Protein AF-A0A7R9F8W0-F1 (afdb_monomer_lite)

Organism: NCBI:txid61472

Foldseek 3Di:
DDAQDKDKDKDKDFPDDPDWDDDPVRPDIADPVRGWIWIDMFIWGQHPVGIDGPPDDPPQDDDPCNVCVVVVHHPDPPDDPDPPNPPDDIPTPDDD

Sequence (96 aa):
MKAGHCFTIEPMISQGSWRDEMWPDKWTAVTVDGMLSAQFEHTLLVTDVGCEILTRHPDYTPDLYSEAIFQGYTPDPYYTPDPYSKAMPLTLIPRL

Structure (mmCIF, N/CA/C/O backbone):
data_AF-A0A7R9F8W0-F1
#
_entry.id   AF-A0A7R9F8W0-F1
#
loop_
_atom_site.group_PDB
_atom_site.id
_atom_site.type_symbol
_atom_site.label_atom_id
_atom_site.label_alt_id
_atom_site.label_comp_id
_atom_site.label_asym_id
_atom_site.label_entity_id
_atom_site.label_seq_id
_atom_site.pdbx_PDB_ins_code
_atom_site.Cartn_x
_atom_site.Cartn_y
_atom_site.Cartn_z
_atom_site.occupancy
_atom_site.B_iso_or_equiv
_atom_site.auth_seq_id
_atom_site.auth_comp_id
_atom_site.auth_asym_id
_atom_site.auth_atom_id
_atom_site.pdbx_PDB_model_num
ATOM 1 N N . MET A 1 1 ? 5.608 -11.564 -11.829 1.00 89.19 1 MET A N 1
ATOM 2 C CA . MET A 1 1 ? 5.457 -10.211 -12.417 1.00 89.19 1 MET A CA 1
ATOM 3 C C . MET A 1 1 ? 6.024 -10.229 -13.834 1.00 89.19 1 MET A C 1
ATOM 5 O O . MET A 1 1 ? 6.799 -11.135 -14.120 1.00 89.19 1 MET A O 1
ATOM 9 N N . LYS A 1 2 ? 5.611 -9.318 -14.724 1.00 97.12 2 LYS A N 1
ATOM 10 C CA . LYS A 1 2 ? 6.142 -9.200 -16.097 1.00 97.12 2 LYS A CA 1
ATOM 11 C C . LYS A 1 2 ? 6.549 -7.751 -16.364 1.00 97.12 2 LYS A C 1
ATOM 13 O O . LYS A 1 2 ? 5.879 -6.857 -15.851 1.00 97.12 2 LYS A O 1
ATOM 18 N N . ALA A 1 3 ? 7.602 -7.541 -17.153 1.00 97.88 3 ALA A N 1
ATOM 19 C CA . ALA A 1 3 ? 8.053 -6.205 -17.530 1.00 97.88 3 ALA A CA 1
ATOM 20 C C . ALA A 1 3 ? 6.924 -5.393 -18.190 1.00 97.88 3 ALA A C 1
ATOM 22 O O . ALA A 1 3 ? 6.104 -5.937 -18.933 1.00 97.88 3 ALA A O 1
ATOM 23 N N . GLY A 1 4 ? 6.858 -4.10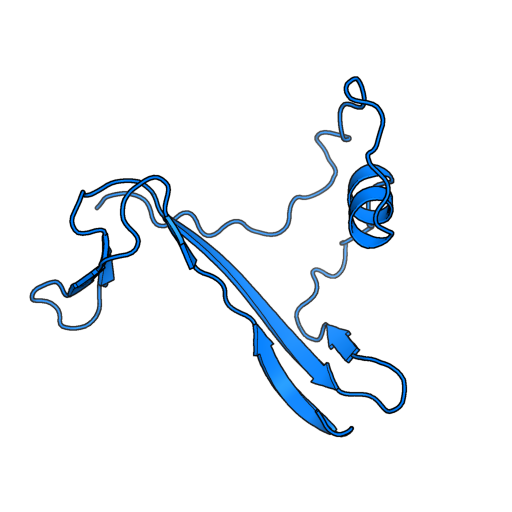2 -17.863 1.00 97.81 4 GLY A N 1
ATOM 24 C CA . GLY A 1 4 ? 5.792 -3.188 -18.277 1.00 97.81 4 GLY A CA 1
ATOM 25 C C . GLY A 1 4 ? 4.552 -3.188 -17.374 1.00 97.81 4 GLY A C 1
ATOM 26 O O . GLY A 1 4 ? 3.693 -2.327 -17.541 1.00 97.81 4 GLY A O 1
ATOM 27 N N . HIS A 1 5 ? 4.431 -4.107 -16.407 1.00 98.62 5 HIS A N 1
ATOM 28 C CA . HIS A 1 5 ? 3.367 -4.027 -15.400 1.00 98.62 5 HIS A CA 1
ATOM 29 C C . HIS A 1 5 ? 3.595 -2.836 -14.463 1.00 98.62 5 HIS A C 1
ATOM 31 O O . HIS A 1 5 ? 4.707 -2.644 -13.979 1.00 98.62 5 HIS A O 1
ATOM 37 N N . CYS A 1 6 ? 2.526 -2.106 -14.148 1.00 98.31 6 CYS A N 1
ATOM 38 C CA . CYS A 1 6 ? 2.528 -1.004 -13.191 1.00 98.31 6 CYS A CA 1
ATOM 39 C C . CYS A 1 6 ? 1.474 -1.268 -12.108 1.00 98.31 6 CYS A C 1
ATOM 41 O O . CYS A 1 6 ? 0.330 -1.578 -12.446 1.00 98.31 6 CYS A O 1
ATOM 43 N N . PHE A 1 7 ? 1.859 -1.220 -10.833 1.00 98.25 7 PHE A N 1
ATOM 44 C CA . PHE A 1 7 ? 0.967 -1.494 -9.697 1.00 98.25 7 PHE A CA 1
ATOM 45 C C . PHE A 1 7 ? 1.472 -0.832 -8.405 1.00 98.25 7 PHE A C 1
ATOM 47 O O . PHE A 1 7 ? 2.601 -0.345 -8.354 1.00 98.25 7 PHE A O 1
ATOM 54 N N . THR A 1 8 ? 0.637 -0.817 -7.367 1.00 97.00 8 THR A N 1
ATOM 55 C CA . THR A 1 8 ? 0.947 -0.236 -6.055 1.00 97.00 8 THR A CA 1
ATOM 56 C C . THR A 1 8 ? 1.335 -1.314 -5.048 1.00 97.00 8 THR A C 1
ATOM 58 O O . THR A 1 8 ? 0.838 -2.443 -5.073 1.00 97.00 8 THR A O 1
ATOM 61 N N . ILE A 1 9 ? 2.251 -0.969 -4.149 1.00 96.69 9 ILE A N 1
ATOM 62 C CA . ILE A 1 9 ? 2.425 -1.673 -2.877 1.00 96.69 9 ILE A CA 1
ATOM 63 C C . ILE A 1 9 ? 2.106 -0.658 -1.784 1.00 96.69 9 ILE A C 1
ATOM 65 O O . ILE A 1 9 ? 2.797 0.354 -1.686 1.00 96.69 9 ILE A O 1
ATOM 69 N N . GLU A 1 10 ? 1.059 -0.928 -1.002 1.00 96.94 10 GLU A N 1
ATOM 70 C CA . GLU A 1 10 ? 0.421 0.050 -0.106 1.00 96.94 10 GLU A CA 1
ATOM 71 C C . GLU A 1 10 ? 0.092 -0.507 1.301 1.00 96.94 10 GLU A C 1
ATOM 73 O O . GLU A 1 10 ? -1.063 -0.500 1.732 1.00 96.94 10 GLU A O 1
ATOM 78 N N . PRO A 1 11 ? 1.074 -1.063 2.039 1.00 94.25 11 PRO A N 1
ATOM 79 C CA . PRO A 1 11 ? 0.818 -1.716 3.318 1.00 94.25 11 PRO A CA 1
ATOM 80 C C . PRO A 1 11 ? 0.240 -0.754 4.359 1.00 94.25 11 PRO A C 1
ATOM 82 O O . PRO A 1 11 ? 0.795 0.316 4.607 1.00 94.25 11 PRO A O 1
ATOM 85 N N . MET A 1 12 ? -0.815 -1.204 5.035 1.00 96.31 12 MET A N 1
ATOM 86 C CA . MET A 1 12 ? -1.360 -0.587 6.243 1.00 96.31 12 MET A CA 1
ATOM 87 C C . MET A 1 12 ? -0.934 -1.420 7.455 1.00 96.31 12 MET A C 1
ATOM 89 O O . MET A 1 12 ? -1.216 -2.618 7.515 1.00 96.31 12 MET A O 1
ATOM 93 N N . ILE A 1 13 ? -0.235 -0.805 8.409 1.00 94.69 13 ILE A N 1
ATOM 94 C CA . ILE A 1 13 ? 0.266 -1.458 9.623 1.00 94.69 13 ILE A CA 1
ATOM 95 C C . ILE A 1 13 ? -0.403 -0.833 10.842 1.00 94.69 13 ILE A C 1
ATOM 97 O O . ILE A 1 13 ? -0.280 0.367 11.084 1.00 94.69 13 ILE A O 1
ATOM 101 N N . SER A 1 14 ? -1.075 -1.668 11.631 1.00 94.62 14 SER A N 1
ATOM 102 C CA . SER A 1 14 ? -1.772 -1.260 12.853 1.00 94.62 14 SER A CA 1
ATOM 103 C C . SER A 1 14 ? -0.978 -1.639 14.100 1.00 94.62 14 SER A C 1
ATOM 105 O O . SER A 1 14 ? -0.400 -2.722 14.170 1.00 94.62 14 SER A O 1
ATOM 107 N N . GLN A 1 15 ? -0.973 -0.760 15.106 1.00 95.56 15 GLN A N 1
ATOM 108 C CA . GLN A 1 15 ? -0.318 -1.014 16.396 1.00 95.56 15 GLN A CA 1
ATOM 109 C C . GLN A 1 15 ? -1.002 -2.146 17.184 1.00 95.56 15 GLN A C 1
ATOM 111 O O . GLN A 1 15 ? -0.339 -2.860 17.936 1.00 95.56 15 GLN A O 1
ATOM 116 N N . GLY A 1 16 ? -2.322 -2.277 17.036 1.00 94.94 16 GLY A N 1
ATOM 117 C CA . GLY A 1 16 ? -3.141 -3.290 17.694 1.00 94.94 16 GLY A CA 1
ATOM 118 C C . GLY A 1 16 ? -3.677 -4.335 16.713 1.00 94.94 16 GLY A C 1
ATOM 119 O O . GLY A 1 16 ? -2.929 -5.048 16.046 1.00 94.94 16 GLY A O 1
ATOM 120 N N . SER A 1 17 ? -4.996 -4.450 16.647 1.00 96.12 17 SER A N 1
ATOM 121 C CA . SER A 1 17 ? -5.731 -5.351 15.766 1.00 96.12 17 SER A CA 1
ATOM 122 C C . SER A 1 17 ? -5.610 -4.943 14.295 1.00 96.12 17 SER A C 1
ATOM 124 O O . SER A 1 17 ? -5.633 -3.764 13.947 1.00 96.12 17 SER A O 1
ATOM 126 N N . TRP A 1 18 ? -5.557 -5.939 13.408 1.00 96.62 18 TRP A N 1
ATOM 127 C CA . TRP A 1 18 ? -5.635 -5.741 11.956 1.00 96.62 18 TRP A CA 1
ATOM 128 C C . TRP A 1 18 ? -7.072 -5.546 11.451 1.00 96.62 18 TRP A C 1
ATOM 130 O O . TRP A 1 18 ? -7.260 -5.177 10.298 1.00 96.62 18 TRP A O 1
ATOM 140 N N . ARG A 1 19 ? -8.084 -5.846 12.279 1.00 97.81 19 ARG A N 1
ATOM 141 C CA . ARG A 1 19 ? -9.494 -5.728 11.886 1.00 97.81 19 ARG A CA 1
ATOM 142 C C . ARG A 1 19 ? -9.913 -4.263 11.806 1.00 97.81 19 ARG A C 1
ATOM 144 O O . ARG A 1 19 ? -9.619 -3.495 12.725 1.00 97.81 19 ARG A O 1
ATOM 151 N N . ASP A 1 20 ? -10.677 -3.938 10.777 1.00 97.31 20 ASP A N 1
ATOM 152 C CA . ASP A 1 20 ? -11.242 -2.619 10.527 1.00 97.31 20 ASP A CA 1
ATOM 153 C C . ASP A 1 20 ? -12.776 -2.589 10.640 1.00 97.31 20 ASP A C 1
ATOM 155 O O . ASP A 1 20 ? -13.459 -3.617 10.592 1.00 97.31 20 ASP A O 1
ATOM 159 N N . GLU A 1 21 ? -13.313 -1.383 10.795 1.00 97.19 21 GLU A N 1
ATOM 160 C CA . GLU A 1 21 ? -14.720 -1.058 10.589 1.00 97.19 21 GLU 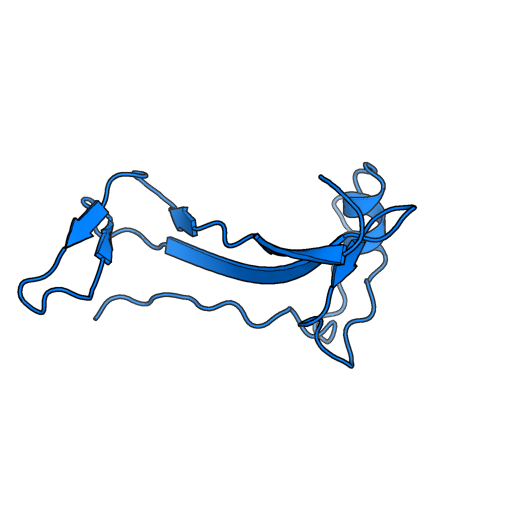A CA 1
ATOM 161 C C . GLU A 1 21 ? -14.866 0.244 9.789 1.00 97.19 21 GLU A C 1
ATOM 163 O O . GLU A 1 21 ? -14.001 1.120 9.821 1.00 97.19 21 GLU A O 1
ATOM 168 N N . MET A 1 22 ? -15.981 0.375 9.066 1.00 97.69 22 MET A N 1
ATOM 169 C CA . MET A 1 22 ? -16.282 1.551 8.248 1.00 97.69 22 MET A CA 1
ATOM 170 C C . MET A 1 22 ? -17.239 2.490 8.979 1.00 97.69 22 MET A C 1
ATOM 172 O O . MET A 1 22 ? -18.325 2.084 9.407 1.00 97.69 22 MET A O 1
ATOM 176 N N . TRP A 1 23 ? -16.876 3.766 9.062 1.00 96.50 23 TRP A N 1
ATOM 177 C CA . TRP A 1 23 ? -17.725 4.806 9.633 1.00 96.50 23 TRP A CA 1
ATOM 178 C C . TRP A 1 23 ? -19.017 5.041 8.828 1.00 96.50 23 TRP A C 1
ATOM 180 O O . TRP A 1 23 ? -19.148 4.629 7.668 1.00 96.50 23 TRP A O 1
ATOM 190 N N . PRO A 1 24 ? -20.017 5.731 9.417 1.00 98.06 24 PRO A N 1
ATOM 191 C CA . PRO A 1 24 ? -21.278 6.025 8.736 1.00 98.06 24 PRO A CA 1
ATOM 192 C C . PRO A 1 24 ? -21.131 6.827 7.434 1.00 98.06 24 PRO A C 1
ATOM 194 O O . PRO A 1 24 ? -22.035 6.765 6.600 1.00 98.06 24 PRO A O 1
ATOM 197 N N . ASP A 1 25 ? -20.007 7.531 7.250 1.00 97.12 25 ASP A N 1
ATOM 198 C CA . ASP A 1 25 ? -19.674 8.311 6.049 1.00 97.12 25 ASP A CA 1
ATOM 199 C C . ASP A 1 25 ? -19.399 7.461 4.796 1.00 97.12 25 ASP A C 1
ATOM 201 O O . ASP A 1 25 ? -19.373 8.004 3.693 1.00 97.12 25 ASP A O 1
ATOM 205 N N . LYS A 1 26 ? -19.274 6.135 4.952 1.00 95.44 26 LYS A N 1
ATOM 206 C CA . LYS A 1 26 ? -19.012 5.160 3.880 1.00 95.44 26 LYS A CA 1
ATOM 207 C C . LYS A 1 26 ? -17.636 5.283 3.225 1.00 95.44 26 LYS A C 1
ATOM 209 O O . LYS A 1 26 ? -17.455 4.781 2.118 1.00 95.44 26 LYS A O 1
ATOM 214 N N . TRP A 1 27 ? -16.681 5.903 3.912 1.00 96.38 27 TRP A N 1
ATOM 215 C CA . TRP A 1 27 ? -15.320 6.108 3.419 1.00 96.38 27 TRP A CA 1
ATOM 216 C C . TRP A 1 27 ? -14.252 5.837 4.470 1.00 96.38 27 TRP A C 1
ATOM 218 O O . TRP A 1 27 ? -13.256 5.186 4.165 1.00 96.38 27 TRP A O 1
ATOM 228 N N . THR A 1 28 ? -14.442 6.315 5.696 1.00 96.31 28 THR A N 1
ATOM 229 C CA . THR A 1 28 ? -13.404 6.244 6.722 1.00 96.31 28 THR A CA 1
ATOM 230 C C . THR A 1 28 ? -13.337 4.829 7.291 1.00 96.31 28 THR A C 1
ATOM 232 O O . THR A 1 28 ? -14.278 4.370 7.943 1.00 96.31 28 THR A O 1
ATOM 235 N N . ALA A 1 29 ? -12.230 4.133 7.029 1.00 97.12 29 ALA A N 1
ATOM 236 C CA . ALA A 1 29 ? -11.895 2.857 7.650 1.00 97.12 29 ALA A CA 1
ATOM 237 C C . ALA A 1 29 ? -11.046 3.114 8.901 1.00 97.12 29 ALA A C 1
ATOM 239 O O . ALA A 1 29 ? -10.038 3.819 8.839 1.00 97.12 29 ALA A O 1
ATOM 240 N N . VAL A 1 30 ? -11.455 2.555 10.037 1.00 96.50 30 VAL A N 1
ATOM 241 C CA . VAL A 1 30 ? -10.741 2.671 11.315 1.00 96.50 30 VAL A CA 1
ATOM 242 C C . VAL A 1 30 ? -10.464 1.293 11.896 1.00 96.50 30 VAL A C 1
ATOM 244 O O . VAL A 1 30 ? -11.190 0.342 11.624 1.00 96.50 30 VAL A O 1
ATOM 247 N N . THR A 1 31 ? -9.432 1.175 12.727 1.00 97.00 31 THR A N 1
ATOM 248 C CA . THR A 1 31 ? -9.179 -0.045 13.502 1.00 97.00 31 THR A CA 1
ATOM 249 C C . THR A 1 31 ? -10.290 -0.259 14.528 1.00 97.00 31 THR A C 1
ATOM 251 O O . THR A 1 31 ? -10.709 0.675 15.213 1.00 97.00 31 THR A O 1
ATOM 254 N N . VAL A 1 32 ? -10.746 -1.504 14.691 1.00 97.56 32 VAL A N 1
ATOM 255 C CA . VAL A 1 32 ? -11.828 -1.837 15.645 1.00 97.56 32 VAL A CA 1
ATOM 256 C C . VAL A 1 32 ? -11.468 -1.556 17.110 1.00 97.56 32 VAL A C 1
ATOM 258 O O . VAL A 1 32 ? -12.346 -1.507 17.967 1.00 97.56 32 VAL A O 1
ATOM 261 N N . ASP A 1 33 ? -10.178 -1.420 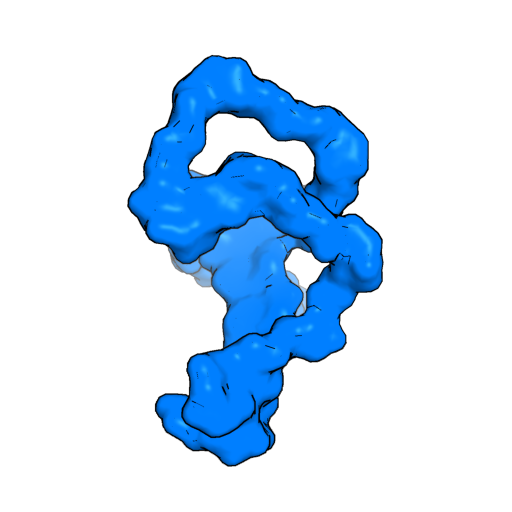17.421 1.00 96.62 33 ASP A N 1
ATOM 262 C CA . ASP A 1 33 ? -9.672 -1.106 18.760 1.00 96.62 33 ASP A CA 1
ATOM 263 C C . ASP A 1 33 ? -9.288 0.373 18.940 1.00 96.62 33 ASP A C 1
ATOM 265 O O . ASP A 1 33 ? -8.896 0.778 20.036 1.00 96.62 33 ASP A O 1
ATOM 269 N N . GLY A 1 34 ? -9.413 1.191 17.888 1.00 94.75 34 GLY A N 1
ATOM 270 C CA . GLY A 1 34 ? -9.099 2.618 17.902 1.00 94.75 34 GLY A CA 1
ATOM 271 C C . GLY A 1 34 ? -7.616 2.950 18.100 1.00 94.75 34 GLY A C 1
ATOM 272 O O . GLY A 1 34 ? -7.296 4.100 18.416 1.00 94.75 34 GLY A O 1
ATOM 273 N N . MET A 1 35 ? -6.710 1.974 17.963 1.00 95.12 35 MET A N 1
ATOM 274 C CA . MET A 1 35 ? -5.264 2.204 18.029 1.00 95.12 35 MET A CA 1
ATOM 275 C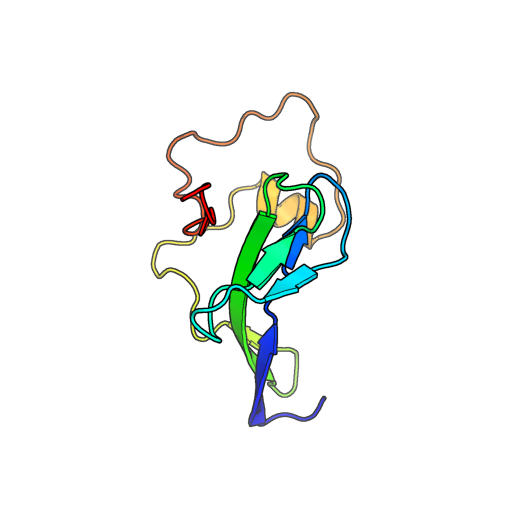 C . MET A 1 35 ? -4.719 2.776 16.713 1.00 95.12 35 MET A C 1
ATOM 277 O O . MET A 1 35 ? -5.371 2.719 15.671 1.00 95.12 35 MET A O 1
ATOM 281 N N . LEU A 1 36 ? -3.500 3.324 16.761 1.00 94.12 36 LEU A N 1
ATOM 282 C CA . LEU A 1 36 ? -2.851 3.946 15.605 1.00 94.12 36 LEU A CA 1
ATOM 283 C C . LEU A 1 36 ? -2.649 2.954 14.452 1.00 94.12 36 LEU A C 1
ATOM 285 O O . LEU A 1 36 ? -2.301 1.788 14.664 1.00 94.12 36 LEU A O 1
ATOM 289 N N . SER A 1 37 ? -2.790 3.469 13.233 1.00 92.75 37 SER A N 1
ATOM 290 C CA . SER A 1 37 ? -2.405 2.797 11.997 1.00 92.75 37 SER A CA 1
ATOM 291 C C . SER A 1 37 ? -1.585 3.747 11.124 1.00 92.75 37 SER A C 1
ATOM 293 O O . SER A 1 37 ? -1.726 4.973 11.205 1.00 92.75 37 SER A O 1
ATOM 295 N N . ALA A 1 38 ? -0.696 3.178 10.322 1.00 92.38 38 ALA A N 1
ATOM 296 C CA . ALA A 1 38 ? 0.176 3.892 9.403 1.00 92.38 38 ALA A CA 1
ATOM 297 C C . ALA A 1 38 ? 0.177 3.203 8.040 1.00 92.38 38 ALA A C 1
ATOM 299 O O . ALA A 1 38 ? 0.136 1.974 7.964 1.00 92.38 38 ALA A O 1
ATOM 300 N N . GLN A 1 39 ? 0.284 3.996 6.978 1.00 90.31 39 GLN A N 1
ATOM 301 C CA . GLN A 1 39 ? 0.374 3.501 5.610 1.00 90.31 39 GLN A CA 1
ATOM 302 C C . GLN A 1 39 ? 1.535 4.170 4.875 1.00 90.31 39 GLN A C 1
ATOM 304 O O . GLN A 1 39 ? 1.827 5.349 5.084 1.00 90.31 39 GLN A O 1
ATOM 309 N N . PHE A 1 40 ? 2.169 3.407 3.989 1.00 87.62 40 PHE A N 1
ATOM 310 C CA . PHE A 1 40 ? 3.053 3.921 2.947 1.00 87.62 40 PHE A CA 1
ATOM 311 C C . PHE A 1 40 ? 2.637 3.327 1.613 1.00 87.62 40 PHE A C 1
ATOM 313 O O . PHE A 1 40 ? 2.166 2.195 1.577 1.00 87.62 40 PHE A O 1
ATOM 320 N N . GLU A 1 41 ? 2.851 4.060 0.526 1.00 92.94 41 GLU A N 1
ATOM 321 C CA . GLU A 1 41 ? 2.513 3.602 -0.816 1.00 92.94 41 GLU A CA 1
ATOM 322 C C . GLU A 1 41 ? 3.571 4.032 -1.834 1.00 92.94 41 GLU A C 1
ATOM 324 O O . GLU A 1 41 ? 3.993 5.190 -1.873 1.00 92.94 41 GLU A O 1
ATOM 329 N N . HIS A 1 42 ? 3.954 3.099 -2.706 1.00 94.94 42 HIS A N 1
ATOM 330 C CA . HIS A 1 42 ? 4.668 3.413 -3.937 1.00 94.94 42 HIS A CA 1
ATOM 331 C C . HIS A 1 42 ? 4.017 2.752 -5.146 1.00 94.94 42 HIS A C 1
ATOM 333 O O . HIS A 1 42 ? 3.597 1.596 -5.097 1.00 94.94 42 HIS A O 1
ATOM 339 N N . THR A 1 43 ? 4.024 3.477 -6.265 1.00 96.62 43 THR A N 1
ATOM 340 C CA . THR A 1 43 ? 3.731 2.919 -7.584 1.00 96.62 43 THR A CA 1
ATOM 341 C C . THR A 1 43 ? 5.021 2.377 -8.190 1.00 96.62 43 THR A C 1
ATOM 343 O O . THR A 1 43 ? 6.010 3.104 -8.328 1.00 96.62 43 THR A O 1
ATOM 346 N N . LEU A 1 44 ? 5.007 1.100 -8.559 1.00 97.38 44 LEU A N 1
ATOM 347 C CA . LEU A 1 44 ? 6.147 0.371 -9.098 1.00 97.38 44 LEU A CA 1
ATOM 348 C C . LEU A 1 44 ? 5.907 0.002 -10.559 1.00 97.38 44 LEU A C 1
ATOM 350 O O . LEU A 1 44 ? 4.868 -0.564 -10.898 1.00 97.38 44 LEU A O 1
ATOM 354 N N . LEU A 1 45 ? 6.906 0.252 -11.402 1.00 97.75 45 LEU A N 1
ATOM 355 C C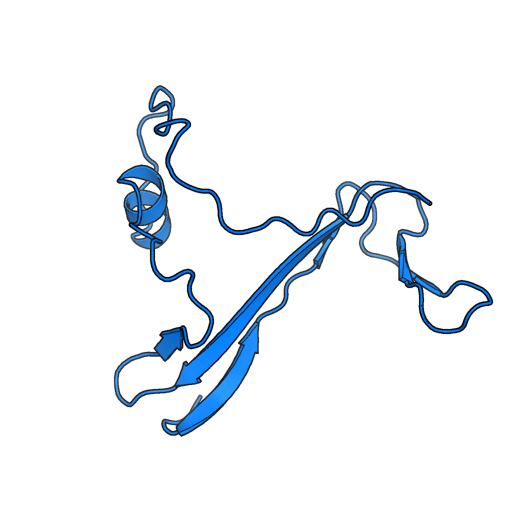A . LEU A 1 45 ? 6.982 -0.271 -12.763 1.00 97.75 45 LEU A CA 1
ATOM 356 C C . LEU A 1 45 ? 7.921 -1.476 -12.787 1.00 97.75 45 LEU A C 1
ATOM 358 O O . LEU A 1 45 ? 9.097 -1.356 -12.460 1.00 97.75 45 LEU A O 1
ATOM 362 N N . VAL A 1 46 ? 7.432 -2.639 -13.202 1.00 98.06 46 VAL A N 1
ATOM 363 C CA . VAL A 1 46 ? 8.267 -3.833 -13.386 1.00 98.06 46 VAL A CA 1
ATOM 364 C C . VAL A 1 46 ? 9.117 -3.660 -14.639 1.00 98.06 46 VAL A C 1
ATOM 366 O O . VAL A 1 46 ? 8.590 -3.393 -15.720 1.00 98.06 46 VAL A O 1
ATOM 369 N N . THR A 1 47 ? 10.421 -3.870 -14.508 1.00 97.75 47 THR A N 1
ATOM 370 C CA . THR A 1 47 ? 11.391 -3.863 -15.609 1.00 97.75 47 THR A CA 1
ATOM 371 C C . THR A 1 47 ? 11.876 -5.287 -15.889 1.00 97.75 47 THR A C 1
ATOM 373 O O . THR A 1 47 ? 11.503 -6.227 -15.186 1.00 97.75 47 THR A O 1
ATOM 376 N N . ASP A 1 48 ? 12.712 -5.477 -16.910 1.00 97.56 48 ASP A N 1
ATOM 377 C CA . ASP A 1 48 ? 13.252 -6.806 -17.238 1.00 97.56 48 ASP A CA 1
ATOM 378 C C . ASP A 1 48 ? 14.162 -7.389 -16.139 1.00 97.56 48 ASP A C 1
ATOM 380 O O . ASP A 1 48 ? 14.339 -8.603 -16.066 1.00 97.56 48 ASP A O 1
ATOM 384 N N . VAL A 1 49 ? 14.728 -6.539 -15.272 1.00 95.44 49 VAL A N 1
ATOM 385 C CA . VAL A 1 49 ? 15.717 -6.925 -14.245 1.00 95.44 49 VAL A CA 1
ATOM 386 C C . VAL A 1 49 ? 15.286 -6.604 -12.810 1.00 95.44 49 VAL A C 1
ATOM 388 O O . VAL A 1 49 ? 16.021 -6.899 -11.872 1.00 95.44 49 VAL A O 1
ATOM 391 N N . GLY A 1 50 ? 14.116 -5.992 -12.611 1.00 94.31 50 GLY A N 1
ATOM 392 C CA . GLY A 1 50 ? 13.663 -5.547 -11.294 1.00 94.31 50 GLY A CA 1
ATOM 393 C C . GLY A 1 50 ? 12.429 -4.652 -11.365 1.00 94.31 50 GLY A C 1
ATOM 394 O O . GLY A 1 50 ? 11.462 -4.965 -12.061 1.00 94.31 50 GLY A O 1
ATOM 395 N N . CYS A 1 51 ? 12.450 -3.538 -10.634 1.00 96.25 51 CYS A N 1
ATOM 396 C CA . CYS A 1 51 ? 11.409 -2.518 -10.715 1.00 96.25 51 CYS A CA 1
ATOM 397 C C . CYS A 1 51 ? 11.978 -1.102 -10.585 1.00 96.25 51 CYS A C 1
ATOM 399 O O . CYS A 1 51 ? 13.047 -0.898 -10.011 1.00 96.25 51 CYS A O 1
ATOM 401 N N . GLU A 1 52 ? 11.241 -0.134 -11.115 1.00 93.56 52 GLU A N 1
ATOM 402 C CA . GLU A 1 52 ? 11.455 1.294 -10.917 1.00 93.56 52 GLU A CA 1
ATOM 403 C C . GLU A 1 52 ? 10.375 1.846 -9.978 1.00 93.56 52 GLU A C 1
ATOM 405 O O . GLU A 1 52 ? 9.186 1.570 -10.153 1.00 93.56 52 GLU A O 1
ATOM 410 N N . ILE A 1 53 ? 10.790 2.632 -8.982 1.00 94.31 53 ILE A N 1
ATOM 411 C CA . ILE A 1 53 ? 9.888 3.303 -8.039 1.00 94.31 53 ILE A CA 1
ATOM 412 C C . ILE A 1 53 ? 9.487 4.653 -8.640 1.00 94.31 53 ILE A C 1
ATOM 414 O O . ILE A 1 53 ? 10.225 5.634 -8.521 1.00 94.31 53 ILE A O 1
ATOM 418 N N . LEU A 1 54 ? 8.315 4.711 -9.274 1.00 93.88 54 LEU A N 1
ATOM 419 C CA . LEU A 1 54 ? 7.872 5.892 -10.024 1.00 93.88 54 LEU A CA 1
ATOM 420 C C . LEU A 1 54 ? 7.537 7.084 -9.119 1.00 93.88 54 LEU A C 1
ATOM 422 O O . LEU A 1 54 ? 7.636 8.231 -9.546 1.00 93.88 54 LEU A O 1
ATOM 426 N N . THR A 1 55 ? 7.146 6.821 -7.871 1.00 89.62 55 THR A N 1
ATOM 427 C CA . THR A 1 55 ? 6.738 7.849 -6.901 1.00 89.62 55 THR A CA 1
ATOM 428 C C . THR A 1 55 ? 7.770 8.081 -5.798 1.00 89.62 55 THR A C 1
ATOM 430 O O . THR A 1 55 ? 7.424 8.561 -4.719 1.00 89.62 55 THR A O 1
ATOM 433 N N . ARG A 1 56 ? 9.048 7.744 -6.033 1.00 87.56 56 ARG A N 1
ATOM 434 C CA . ARG A 1 56 ? 10.121 8.029 -5.065 1.00 87.56 56 ARG A CA 1
ATOM 435 C C . ARG A 1 56 ? 10.247 9.535 -4.820 1.00 87.56 56 ARG A C 1
ATOM 437 O O . ARG A 1 56 ? 10.121 10.330 -5.752 1.00 87.56 56 ARG A O 1
ATOM 444 N N . HIS A 1 57 ? 10.567 9.929 -3.589 1.00 81.56 57 HIS A N 1
ATOM 445 C CA . HIS A 1 57 ? 10.899 11.324 -3.312 1.00 81.56 57 HIS A CA 1
ATOM 446 C C . HIS A 1 57 ? 12.184 11.715 -4.077 1.00 81.56 57 HIS A C 1
ATOM 448 O O . HIS A 1 57 ? 13.150 10.949 -4.055 1.00 81.56 57 HIS A O 1
ATOM 454 N N . PRO A 1 58 ? 12.233 12.877 -4.757 1.00 76.50 58 PRO A N 1
ATOM 455 C CA . PRO A 1 58 ? 13.374 13.258 -5.596 1.00 76.50 58 PRO A CA 1
ATOM 456 C C . PRO A 1 58 ? 14.676 13.428 -4.803 1.00 76.50 58 PRO A C 1
ATOM 458 O O . PRO A 1 58 ? 15.738 13.080 -5.310 1.00 76.50 58 PRO A O 1
ATOM 461 N N . ASP A 1 59 ? 14.587 13.884 -3.551 1.00 75.81 59 ASP A N 1
ATOM 462 C CA . ASP A 1 59 ? 15.744 14.011 -2.650 1.00 75.81 59 ASP A CA 1
ATOM 463 C C . ASP A 1 59 ? 15.986 12.750 -1.801 1.00 75.81 59 ASP A C 1
ATOM 465 O O . ASP A 1 59 ? 16.703 12.819 -0.805 1.00 75.81 59 ASP A O 1
ATOM 469 N N . TYR A 1 60 ? 15.337 11.616 -2.098 1.00 69.19 60 TYR A N 1
ATOM 470 C CA . TYR A 1 60 ? 15.597 10.397 -1.336 1.00 69.19 60 TYR A CA 1
ATOM 471 C C . TYR A 1 60 ? 17.002 9.883 -1.652 1.00 69.19 60 TYR A C 1
ATOM 473 O O . TYR A 1 60 ? 17.245 9.261 -2.688 1.00 69.19 60 TYR A O 1
ATOM 481 N N . THR A 1 61 ? 17.921 10.143 -0.733 1.00 62.72 61 THR A N 1
ATOM 482 C CA . THR A 1 61 ? 19.195 9.446 -0.630 1.00 62.72 61 THR A CA 1
ATOM 483 C C . THR A 1 61 ? 19.038 8.384 0.450 1.00 62.72 61 THR A C 1
ATOM 485 O O . THR A 1 61 ? 18.791 8.762 1.600 1.00 62.72 61 THR A O 1
ATOM 488 N N . PRO A 1 62 ? 19.155 7.089 0.116 1.00 60.41 62 PRO A N 1
ATOM 489 C CA . PRO A 1 62 ? 19.282 6.057 1.129 1.00 60.41 62 PRO A CA 1
ATOM 490 C C . PRO A 1 62 ? 20.416 6.448 2.080 1.00 60.41 62 PRO A C 1
ATOM 492 O O . PRO A 1 62 ? 21.548 6.672 1.650 1.00 60.41 62 PRO A O 1
ATOM 495 N N . ASP A 1 63 ? 20.110 6.614 3.360 1.00 63.81 63 ASP A N 1
ATOM 496 C CA . ASP A 1 63 ? 21.157 6.642 4.368 1.00 63.81 63 ASP A CA 1
ATOM 497 C C . ASP A 1 63 ? 21.750 5.232 4.512 1.00 63.81 63 ASP A C 1
ATOM 499 O O . ASP A 1 63 ? 21.134 4.229 4.144 1.00 63.81 63 ASP A O 1
ATOM 503 N N . LEU A 1 64 ? 22.960 5.137 5.065 1.00 57.62 64 LEU A N 1
ATOM 504 C CA . LEU A 1 64 ? 23.650 3.851 5.238 1.00 57.62 64 LEU A CA 1
ATOM 505 C C . LEU A 1 64 ? 22.793 2.824 5.998 1.00 57.62 64 LEU A C 1
ATOM 507 O O . LEU A 1 64 ? 22.943 1.621 5.795 1.00 57.62 64 LEU A O 1
ATOM 511 N N . TYR A 1 65 ? 21.885 3.293 6.857 1.00 56.16 65 TYR A N 1
ATOM 512 C CA . TYR A 1 65 ? 20.956 2.456 7.604 1.00 56.16 65 TYR A CA 1
ATOM 513 C C . TYR A 1 65 ? 19.875 1.838 6.716 1.00 56.16 65 TYR A C 1
ATOM 515 O O . TYR A 1 65 ? 19.664 0.625 6.768 1.00 56.16 65 TYR A O 1
ATOM 523 N N . SER A 1 66 ? 19.211 2.640 5.878 1.00 63.44 66 SER A N 1
ATOM 524 C CA . SER A 1 66 ? 18.231 2.119 4.925 1.00 63.44 66 SER A CA 1
ATOM 525 C C . SER A 1 66 ? 18.884 1.211 3.885 1.00 63.44 66 SER A C 1
ATOM 527 O O . SER A 1 66 ? 18.333 0.145 3.613 1.00 63.44 66 SER A O 1
ATOM 529 N N . GLU A 1 67 ? 20.083 1.532 3.383 1.00 61.66 67 GLU A N 1
ATOM 530 C CA . GLU A 1 67 ? 20.826 0.625 2.492 1.00 61.66 67 GLU A CA 1
ATOM 531 C C . GLU A 1 67 ? 21.161 -0.707 3.164 1.00 61.66 67 GLU A C 1
ATOM 533 O O . GLU A 1 67 ? 20.929 -1.761 2.571 1.00 61.66 67 GLU A O 1
ATOM 538 N N . ALA A 1 68 ? 21.665 -0.673 4.403 1.00 58.16 68 ALA A N 1
ATOM 539 C CA . ALA A 1 68 ? 21.994 -1.874 5.161 1.00 58.16 68 ALA A CA 1
ATOM 540 C C . ALA A 1 68 ? 20.765 -2.779 5.326 1.00 58.16 68 ALA A C 1
ATOM 542 O O . ALA A 1 68 ? 20.845 -3.968 5.024 1.00 58.16 68 ALA A O 1
ATOM 543 N N . ILE A 1 69 ? 19.610 -2.216 5.701 1.00 62.06 69 ILE A N 1
ATOM 544 C CA . ILE A 1 69 ? 18.354 -2.970 5.829 1.00 62.06 69 ILE A CA 1
ATOM 545 C C . ILE A 1 69 ? 17.920 -3.563 4.484 1.00 62.06 69 ILE A C 1
ATOM 547 O O . ILE A 1 69 ? 17.606 -4.752 4.419 1.00 62.06 69 ILE A O 1
ATOM 551 N N . PHE A 1 70 ? 17.928 -2.775 3.404 1.00 59.34 70 PHE A N 1
ATOM 552 C CA . PHE A 1 70 ? 17.556 -3.266 2.071 1.00 59.34 70 PHE A CA 1
ATOM 553 C C . PHE A 1 70 ? 18.476 -4.388 1.576 1.00 59.34 70 PHE A C 1
ATOM 555 O O . PHE A 1 70 ? 18.021 -5.289 0.872 1.00 59.34 70 PHE A O 1
ATOM 562 N N . GLN A 1 71 ? 19.751 -4.367 1.961 1.00 61.91 71 GLN A N 1
ATOM 563 C C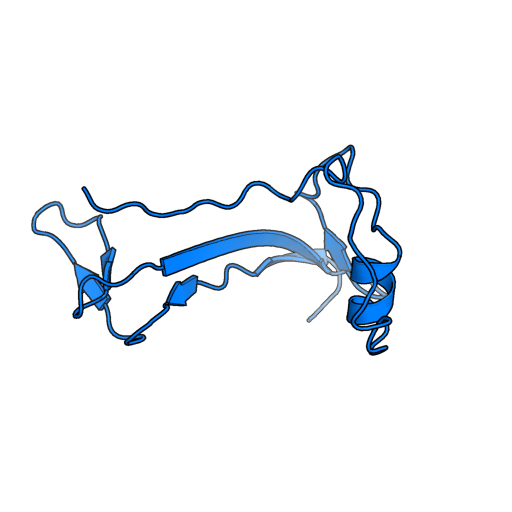A . GLN A 1 71 ? 20.731 -5.401 1.623 1.00 61.91 71 GLN A CA 1
ATOM 564 C C . GLN A 1 71 ? 20.715 -6.597 2.593 1.00 61.91 71 GLN A C 1
ATOM 566 O O . GLN A 1 71 ? 21.507 -7.525 2.434 1.00 61.91 71 GLN A O 1
ATOM 571 N N . GLY A 1 72 ? 19.807 -6.612 3.577 1.00 52.84 72 GLY A N 1
ATOM 572 C CA . GLY A 1 72 ? 19.671 -7.702 4.547 1.00 52.84 72 GLY A CA 1
ATOM 573 C C . GLY A 1 72 ? 20.731 -7.697 5.651 1.00 52.84 72 GLY A C 1
ATOM 574 O O . GLY A 1 72 ? 20.945 -8.719 6.303 1.00 52.84 72 GLY A O 1
ATOM 575 N N . TYR A 1 73 ? 21.398 -6.566 5.867 1.00 61.00 73 TYR A N 1
ATOM 576 C CA . TYR A 1 73 ? 22.357 -6.352 6.941 1.00 61.00 73 TYR A CA 1
ATOM 577 C C . TYR A 1 73 ? 21.666 -5.692 8.140 1.00 61.00 73 TYR A C 1
ATOM 579 O O . TYR A 1 73 ? 20.879 -4.764 7.978 1.00 61.00 73 TYR A O 1
ATOM 587 N N . THR A 1 74 ? 21.974 -6.136 9.360 1.00 60.16 74 THR A N 1
ATOM 588 C CA . THR A 1 74 ? 21.590 -5.406 10.577 1.00 60.16 74 THR A CA 1
ATOM 589 C C . THR A 1 74 ? 22.638 -4.324 10.849 1.00 60.16 74 THR A C 1
ATOM 591 O O . THR A 1 74 ? 23.766 -4.678 11.209 1.00 60.16 74 THR A O 1
ATOM 594 N N . PRO A 1 75 ? 22.324 -3.032 10.656 1.00 62.25 75 PRO A N 1
ATOM 595 C CA . PRO A 1 75 ? 23.232 -1.947 11.020 1.00 62.25 75 PRO A CA 1
ATOM 596 C C . PRO A 1 75 ? 23.514 -1.918 12.532 1.00 62.25 75 PRO A C 1
ATOM 598 O O . PRO A 1 75 ? 22.755 -2.470 13.331 1.00 62.25 75 PRO A O 1
ATOM 601 N N . ASP A 1 76 ? 24.628 -1.284 12.910 1.00 65.69 76 ASP A N 1
ATOM 602 C CA . ASP A 1 76 ? 25.052 -1.089 14.304 1.00 65.69 76 ASP A CA 1
ATOM 603 C C . ASP A 1 76 ? 23.882 -0.547 15.159 1.00 65.69 76 ASP A C 1
ATOM 605 O O . ASP A 1 76 ? 23.289 0.470 14.783 1.00 65.69 76 ASP A O 1
ATOM 609 N N . PRO A 1 77 ? 23.531 -1.181 16.301 1.00 64.69 77 PRO A N 1
ATOM 610 C CA . PRO A 1 77 ? 22.447 -0.719 17.174 1.00 64.69 77 PRO A CA 1
ATOM 611 C C . PRO A 1 77 ? 22.668 0.686 17.755 1.00 64.69 77 PRO A C 1
ATOM 613 O O . PRO A 1 77 ? 21.729 1.272 18.292 1.00 64.69 77 PRO A O 1
ATOM 616 N N . TYR A 1 78 ? 23.883 1.228 17.664 1.00 65.62 78 TYR A N 1
ATOM 617 C CA . TYR A 1 78 ? 24.223 2.584 18.087 1.00 65.62 78 TYR A CA 1
ATOM 618 C C . TYR A 1 78 ? 24.246 3.597 16.938 1.00 65.62 78 TYR A C 1
ATOM 620 O O . TYR A 1 78 ? 24.549 4.769 17.170 1.00 65.62 78 TYR A O 1
ATOM 628 N N . TYR A 1 79 ? 23.916 3.187 15.710 1.00 63.56 79 TYR A N 1
ATOM 629 C CA . TYR A 1 79 ? 23.767 4.127 14.608 1.00 63.56 79 TYR A CA 1
ATOM 630 C C . TYR A 1 79 ? 22.549 5.023 14.840 1.00 63.56 79 TYR A C 1
ATOM 632 O O . TYR A 1 79 ? 21.404 4.570 14.842 1.00 63.56 79 TYR A O 1
ATOM 640 N N . THR A 1 80 ? 22.801 6.318 15.005 1.00 58.59 80 THR A N 1
ATOM 641 C CA . THR A 1 80 ? 21.760 7.342 14.962 1.00 58.59 80 THR A CA 1
ATOM 642 C C . THR A 1 80 ? 21.678 7.871 13.530 1.00 58.59 80 THR A C 1
ATOM 644 O O . THR A 1 80 ? 22.649 8.498 13.090 1.00 58.59 80 THR A O 1
ATOM 647 N N . PRO A 1 81 ? 20.577 7.636 12.791 1.00 59.41 81 PRO A N 1
ATOM 648 C CA . PRO A 1 81 ? 20.410 8.236 11.475 1.00 59.41 81 PRO A CA 1
ATOM 649 C C . PRO A 1 81 ? 20.480 9.757 11.570 1.00 59.41 81 PRO A C 1
ATOM 651 O O . PRO A 1 81 ? 20.093 10.351 12.581 1.00 59.41 81 PRO A O 1
ATOM 654 N N . ASP A 1 82 ? 21.010 10.381 10.518 1.00 57.28 82 ASP A N 1
ATOM 655 C CA . ASP A 1 82 ? 21.021 11.835 10.391 1.00 57.28 82 ASP A CA 1
ATOM 656 C C . ASP A 1 82 ? 19.576 12.345 10.558 1.00 57.28 82 ASP A C 1
ATOM 658 O O . ASP A 1 82 ? 18.704 11.926 9.787 1.00 57.28 82 ASP A O 1
ATOM 662 N N . PRO A 1 83 ? 19.284 13.232 11.531 1.00 53.81 83 PRO A N 1
ATOM 663 C CA . PRO A 1 83 ? 17.940 13.777 11.727 1.00 53.81 83 PRO A CA 1
ATOM 664 C C . PRO A 1 83 ? 17.424 14.567 10.513 1.00 53.81 83 PRO A C 1
ATOM 666 O O . PRO A 1 83 ? 16.236 14.883 10.452 1.00 53.81 83 PRO A O 1
ATOM 669 N N . TYR A 1 84 ? 18.297 14.890 9.554 1.00 48.81 84 TYR A N 1
ATOM 670 C CA . TYR A 1 84 ? 17.972 15.544 8.289 1.00 48.81 84 TYR A CA 1
ATOM 671 C C . TYR A 1 84 ? 17.886 14.587 7.098 1.00 48.81 84 TYR A C 1
ATOM 673 O O . TYR A 1 84 ? 17.604 15.045 5.986 1.00 48.81 84 TYR A O 1
ATOM 681 N N . SER A 1 85 ? 18.062 13.275 7.303 1.00 55.12 85 SER A N 1
ATOM 682 C CA . SER A 1 85 ? 17.583 12.289 6.336 1.00 55.12 85 SER A CA 1
ATOM 683 C C . SER A 1 85 ? 16.069 12.480 6.245 1.00 55.12 85 SER A C 1
ATOM 685 O O . SER A 1 85 ? 15.319 12.181 7.173 1.00 55.12 85 SER A O 1
ATOM 687 N N . LYS A 1 86 ? 15.614 13.147 5.180 1.00 46.81 86 LYS A N 1
ATOM 688 C CA . LYS A 1 86 ? 14.200 13.475 4.998 1.00 46.81 86 LYS A CA 1
ATOM 689 C C . LYS A 1 86 ? 13.443 12.156 4.906 1.00 46.81 86 LYS A C 1
ATOM 691 O O . LYS A 1 86 ? 13.425 11.522 3.853 1.00 46.81 86 LYS A O 1
ATOM 696 N N . ALA A 1 87 ? 12.866 11.731 6.027 1.00 51.03 87 ALA A N 1
ATOM 697 C CA . ALA A 1 87 ? 12.015 10.564 6.074 1.00 51.03 87 ALA A CA 1
ATOM 698 C C . ALA A 1 87 ? 10.914 10.729 5.021 1.00 51.03 87 ALA A C 1
ATOM 700 O O . ALA A 1 87 ? 10.356 11.818 4.849 1.00 51.03 87 ALA A O 1
ATOM 701 N N . MET A 1 88 ? 10.633 9.640 4.306 1.00 50.34 88 MET A N 1
ATOM 702 C CA . MET A 1 88 ? 9.492 9.560 3.398 1.00 50.34 88 MET A CA 1
ATOM 703 C C . MET A 1 88 ? 8.232 10.024 4.152 1.00 50.34 88 MET A C 1
ATOM 705 O O . MET A 1 88 ? 8.097 9.706 5.338 1.00 50.34 88 MET A O 1
ATOM 709 N N . PRO A 1 89 ? 7.321 10.781 3.517 1.00 43.78 89 PRO A N 1
ATOM 710 C CA . PRO A 1 89 ? 6.141 11.305 4.191 1.00 43.78 89 PRO A CA 1
ATOM 711 C C . PRO A 1 89 ? 5.319 10.153 4.783 1.00 43.78 89 PRO A C 1
ATOM 713 O O . PRO A 1 89 ? 4.747 9.345 4.059 1.00 43.78 89 PRO A O 1
ATOM 716 N N . LEU A 1 90 ? 5.298 10.071 6.113 1.00 44.47 90 LEU A N 1
ATOM 717 C CA . LEU A 1 90 ? 4.449 9.159 6.866 1.00 44.47 90 LEU A CA 1
ATOM 718 C C . LEU A 1 90 ? 3.047 9.760 6.910 1.00 44.47 90 LEU A C 1
ATOM 720 O O . LEU A 1 90 ? 2.824 10.767 7.588 1.00 44.47 90 LEU A O 1
ATOM 724 N N . THR A 1 91 ? 2.090 9.140 6.226 1.00 46.09 91 THR A N 1
ATOM 725 C CA . THR A 1 91 ? 0.680 9.417 6.495 1.00 46.09 91 THR A CA 1
ATOM 726 C C . THR A 1 91 ? 0.313 8.684 7.779 1.00 46.09 91 THR A C 1
ATOM 728 O O . THR A 1 91 ? -0.077 7.517 7.776 1.00 46.09 91 THR A O 1
ATOM 731 N N . LEU A 1 92 ? 0.481 9.370 8.911 1.00 43.09 92 LEU A N 1
ATOM 732 C CA . LEU A 1 92 ? -0.245 9.004 10.119 1.00 43.09 92 LEU A CA 1
ATOM 733 C C . LEU A 1 92 ? -1.725 9.246 9.816 1.00 43.09 92 LEU A C 1
ATOM 735 O O . LEU A 1 92 ? -2.067 10.331 9.348 1.00 43.09 92 LEU A O 1
ATOM 739 N N . ILE A 1 93 ? -2.592 8.272 10.078 1.00 50.38 93 ILE A N 1
ATOM 740 C CA . ILE A 1 93 ? -4.035 8.515 10.146 1.00 50.38 93 ILE A CA 1
ATOM 741 C C . ILE A 1 93 ? -4.316 8.842 11.616 1.00 50.38 93 ILE A C 1
ATOM 743 O O . ILE A 1 93 ? -4.443 7.921 12.429 1.00 50.38 93 ILE A O 1
ATOM 747 N N . PRO A 1 94 ? -4.285 10.125 12.034 1.00 35.91 94 PRO A N 1
ATOM 748 C CA . PRO A 1 94 ? -4.591 10.463 13.406 1.00 35.91 94 PRO A CA 1
ATOM 749 C C . PRO A 1 94 ? -6.079 10.243 13.672 1.00 35.91 94 PRO A C 1
ATOM 751 O O . PRO A 1 94 ? -6.928 10.336 12.788 1.00 35.91 94 PRO A O 1
ATOM 754 N N . ARG A 1 95 ? -6.366 9.997 14.946 1.00 38.91 95 ARG A N 1
ATOM 755 C CA . ARG A 1 95 ? -7.699 10.008 15.540 1.00 38.91 95 ARG A CA 1
ATOM 756 C C . ARG A 1 95 ? -8.419 11.318 15.171 1.00 38.91 95 ARG A C 1
ATOM 758 O O . ARG A 1 95 ? -7.936 12.386 15.551 1.00 38.91 95 ARG A O 1
ATOM 765 N N . LEU A 1 96 ? -9.534 11.228 14.443 1.00 41.72 96 LEU A N 1
ATOM 766 C CA . LEU A 1 96 ? -10.576 12.262 14.453 1.00 41.72 96 LEU A CA 1
ATOM 767 C C . LEU A 1 96 ? -11.415 12.117 15.730 1.00 41.72 96 LEU A C 1
ATOM 769 O O . LEU A 1 96 ? -11.642 10.958 16.155 1.00 41.72 96 LEU A O 1
#

Radius of gyration: 17.05 Å; chains: 1; bounding box: 46×26×37 Å

pLDDT: mean 79.61, std 20.03, range [35.91, 98.62]

Secondary structure (DSSP, 8-state):
--TT-EEEE--EEESS-S-EEE-TTSS-EEETT---EEE--EEEEE-SSSEEETT--TT-PPPHHHHHHHTT----TT----TTS-----EEE---

InterPro domains:
  IPR036005 Creatinase/aminopeptidase-like [G3DSA:3.90.230.10] (1-71)
  IPR036005 Creatinase/aminopeptidase-like [SSF55920] (1-60)